Protein AF-A0A2E9BAI8-F1 (afdb_monomer_lite)

Structure (mmCIF, N/CA/C/O backbone):
data_AF-A0A2E9BAI8-F1
#
_entry.id   AF-A0A2E9BAI8-F1
#
loop_
_atom_site.group_PDB
_atom_site.id
_atom_site.type_symbol
_atom_site.label_atom_id
_atom_site.label_alt_id
_atom_site.label_comp_id
_atom_site.label_asym_id
_atom_site.label_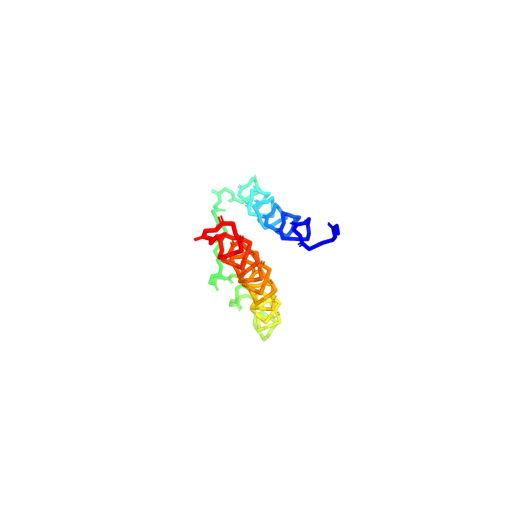entity_id
_atom_site.label_seq_id
_atom_site.pdbx_PDB_ins_code
_atom_site.Cartn_x
_atom_site.Cartn_y
_atom_site.Cartn_z
_atom_site.occupancy
_atom_site.B_iso_or_equiv
_atom_site.auth_seq_id
_atom_site.auth_comp_id
_atom_site.auth_asym_id
_atom_site.auth_atom_id
_atom_site.pdbx_PDB_model_num
ATOM 1 N N . MET A 1 1 ? -1.576 -8.287 19.164 1.00 50.78 1 MET A N 1
ATOM 2 C CA . MET A 1 1 ? -0.318 -7.529 18.958 1.00 50.78 1 MET A CA 1
ATOM 3 C C . MET A 1 1 ? 0.035 -7.365 17.473 1.00 50.78 1 MET A C 1
ATOM 5 O O . MET A 1 1 ? 0.623 -6.354 17.130 1.00 50.78 1 MET A O 1
A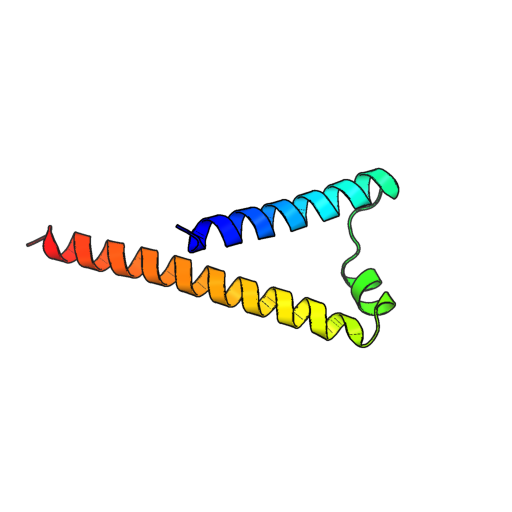TOM 9 N N . LEU A 1 2 ? -0.388 -8.274 16.578 1.00 60.69 2 LEU A N 1
ATOM 10 C CA . LEU A 1 2 ? -0.008 -8.254 15.152 1.00 60.69 2 LEU A CA 1
ATOM 11 C C . LEU A 1 2 ? -0.757 -7.245 14.248 1.00 60.69 2 LEU A C 1
ATOM 13 O O . LEU A 1 2 ? -0.228 -6.871 13.212 1.00 60.69 2 LEU A O 1
ATOM 17 N N . GLY A 1 3 ? -1.955 -6.770 14.619 1.00 73.00 3 GLY A N 1
ATOM 18 C CA . GLY A 1 3 ? -2.810 -5.992 13.700 1.00 73.00 3 GLY A CA 1
ATOM 19 C C . GLY A 1 3 ? -2.235 -4.635 13.269 1.00 73.00 3 GLY A C 1
ATOM 20 O O . GLY A 1 3 ? -2.007 -4.399 12.091 1.00 73.00 3 GLY A O 1
ATOM 21 N N . TRP A 1 4 ? -1.969 -3.737 14.221 1.00 75.94 4 TRP A N 1
ATOM 22 C CA . TRP A 1 4 ? -1.456 -2.393 13.912 1.00 75.94 4 TRP A CA 1
ATOM 23 C C . TRP A 1 4 ? 0.013 -2.389 13.473 1.00 75.94 4 TRP A C 1
ATOM 25 O O . TRP A 1 4 ? 0.402 -1.546 12.671 1.00 75.94 4 TRP A O 1
ATOM 35 N N . GLY A 1 5 ? 0.811 -3.348 13.957 1.00 82.00 5 GLY A N 1
ATOM 36 C CA . GLY A 1 5 ? 2.199 -3.514 13.526 1.00 82.00 5 GLY A CA 1
ATOM 37 C C . GLY A 1 5 ? 2.300 -3.836 12.036 1.00 82.00 5 GLY A C 1
ATOM 38 O O . GLY A 1 5 ? 3.104 -3.224 11.344 1.00 82.00 5 GLY A O 1
ATOM 39 N N . ALA A 1 6 ? 1.429 -4.710 11.520 1.00 83.19 6 ALA A N 1
ATOM 40 C CA . ALA A 1 6 ? 1.388 -5.033 10.094 1.00 83.19 6 ALA A CA 1
ATOM 41 C C . ALA A 1 6 ? 1.081 -3.805 9.219 1.00 83.19 6 ALA A C 1
ATOM 43 O O . ALA A 1 6 ? 1.731 -3.608 8.196 1.00 83.19 6 ALA A O 1
ATOM 44 N N . VAL A 1 7 ? 0.149 -2.945 9.650 1.00 81.94 7 VAL A N 1
ATOM 45 C CA . VAL A 1 7 ? -0.202 -1.709 8.925 1.00 81.94 7 VAL A CA 1
ATOM 46 C C . VAL A 1 7 ? 0.977 -0.734 8.887 1.00 81.94 7 VAL A C 1
ATOM 48 O O . VAL A 1 7 ? 1.270 -0.175 7.835 1.00 81.94 7 VAL A O 1
ATOM 51 N N . ILE A 1 8 ? 1.680 -0.556 10.012 1.00 85.44 8 ILE A N 1
ATOM 52 C CA . ILE A 1 8 ? 2.848 0.335 10.088 1.00 85.44 8 ILE A CA 1
ATOM 53 C C . ILE A 1 8 ? 3.991 -0.196 9.221 1.00 85.44 8 ILE A C 1
ATOM 55 O O . ILE A 1 8 ? 4.557 0.566 8.446 1.00 85.44 8 ILE A O 1
ATOM 59 N N . ILE A 1 9 ? 4.304 -1.493 9.304 1.00 87.75 9 ILE A N 1
ATOM 60 C CA . ILE A 1 9 ? 5.371 -2.112 8.503 1.00 87.75 9 ILE A CA 1
ATOM 61 C C . ILE A 1 9 ? 5.066 -1.979 7.008 1.00 87.75 9 ILE A C 1
ATOM 63 O O . ILE A 1 9 ? 5.944 -1.581 6.247 1.00 87.75 9 ILE A O 1
ATOM 67 N N . TRP A 1 10 ? 3.827 -2.254 6.591 1.00 84.94 10 TRP A N 1
ATOM 68 C CA . TRP A 1 10 ? 3.406 -2.088 5.199 1.00 84.94 10 TRP A CA 1
ATOM 69 C C . TRP A 1 10 ? 3.517 -0.631 4.732 1.00 84.94 10 TRP A C 1
ATOM 71 O O . TRP A 1 10 ? 4.076 -0.360 3.671 1.00 84.94 10 TRP A O 1
ATOM 81 N N . PHE A 1 11 ? 3.040 0.320 5.535 1.00 86.94 11 PHE A N 1
ATOM 82 C CA . PHE A 1 11 ? 3.114 1.741 5.202 1.00 86.94 11 PHE A CA 1
ATOM 83 C C . PHE A 1 11 ? 4.566 2.231 5.098 1.00 86.94 11 PHE A C 1
ATOM 85 O O . PHE A 1 11 ? 4.942 2.881 4.122 1.00 86.94 11 PHE A O 1
ATOM 92 N N . SER A 1 12 ? 5.411 1.864 6.064 1.00 89.31 12 SER A N 1
ATOM 93 C CA . SER A 1 12 ? 6.837 2.196 6.054 1.00 89.31 12 SER A CA 1
ATOM 94 C C . SER A 1 12 ? 7.574 1.556 4.878 1.00 89.31 12 SER A C 1
ATOM 96 O O . SER A 1 12 ? 8.422 2.214 4.281 1.00 89.31 12 SER A O 1
ATOM 98 N N . ALA A 1 13 ? 7.241 0.316 4.506 1.00 88.31 13 ALA A N 1
ATOM 99 C CA . ALA A 1 13 ? 7.827 -0.354 3.346 1.00 88.31 13 ALA A CA 1
ATOM 100 C C . ALA A 1 13 ? 7.485 0.364 2.029 1.00 88.31 13 ALA A C 1
ATOM 102 O O . ALA A 1 13 ? 8.367 0.529 1.187 1.00 88.31 13 ALA A O 1
ATOM 103 N N . ASN A 1 14 ? 6.248 0.854 1.875 1.00 86.50 14 ASN A N 1
ATOM 104 C CA . ASN A 1 14 ? 5.842 1.638 0.703 1.00 86.50 14 ASN A CA 1
ATOM 105 C C . ASN A 1 14 ? 6.604 2.966 0.602 1.00 86.50 14 ASN A C 1
ATOM 107 O O . ASN A 1 14 ? 7.149 3.284 -0.456 1.00 86.50 14 ASN A O 1
ATOM 111 N N . ILE A 1 15 ? 6.714 3.715 1.708 1.00 88.50 15 ILE A N 1
ATOM 112 C CA . ILE A 1 15 ? 7.486 4.969 1.728 1.00 88.50 15 ILE A CA 1
ATOM 113 C C . ILE A 1 15 ? 8.966 4.704 1.450 1.00 88.50 15 ILE A C 1
ATOM 115 O O . ILE A 1 15 ? 9.580 5.427 0.668 1.00 88.50 15 ILE A O 1
ATOM 119 N N . LEU A 1 16 ? 9.544 3.667 2.060 1.00 91.44 16 LEU A N 1
ATOM 120 C CA . LEU A 1 16 ? 10.949 3.322 1.864 1.00 91.44 16 LEU A CA 1
ATOM 121 C C . LEU A 1 16 ? 11.233 2.911 0.415 1.00 91.44 16 LEU A C 1
ATOM 123 O O . LEU A 1 16 ? 12.236 3.338 -0.149 1.00 91.44 16 LEU A O 1
ATOM 127 N N . SER A 1 17 ? 10.342 2.129 -0.199 1.00 86.06 17 SER A N 1
ATOM 128 C CA . SER A 1 17 ? 10.443 1.751 -1.611 1.00 86.06 17 SER A CA 1
ATOM 129 C C . SER A 1 17 ? 10.416 2.982 -2.523 1.00 86.06 17 SER A C 1
ATOM 131 O O . SER A 1 17 ? 11.273 3.128 -3.398 1.00 86.06 17 SER A O 1
ATOM 133 N N . GLN A 1 18 ? 9.499 3.917 -2.260 1.00 86.88 18 GLN A N 1
ATOM 134 C CA . GLN A 1 18 ? 9.401 5.164 -3.015 1.00 86.88 18 GLN A CA 1
ATOM 135 C C . GLN A 1 18 ? 10.638 6.058 -2.822 1.00 86.88 18 GLN A C 1
ATOM 137 O O . GLN A 1 18 ? 11.167 6.589 -3.797 1.00 86.88 18 GLN A O 1
ATOM 142 N N . ALA A 1 19 ? 11.142 6.180 -1.592 1.00 89.94 19 ALA A N 1
ATOM 143 C CA . ALA A 1 19 ? 12.344 6.952 -1.284 1.00 89.94 19 ALA A CA 1
ATOM 144 C C . ALA A 1 19 ? 13.601 6.356 -1.939 1.00 89.94 19 ALA A C 1
ATOM 146 O O . ALA A 1 19 ? 14.415 7.096 -2.492 1.00 89.94 19 ALA A O 1
ATOM 147 N N . ALA A 1 20 ? 13.743 5.027 -1.928 1.00 87.75 20 ALA A N 1
ATOM 148 C CA . ALA A 1 20 ? 14.851 4.337 -2.583 1.00 87.75 20 ALA A CA 1
ATOM 149 C C . ALA A 1 20 ? 14.836 4.560 -4.104 1.00 87.75 20 ALA A C 1
ATOM 151 O O . ALA A 1 20 ? 15.875 4.853 -4.693 1.00 87.75 20 ALA A O 1
ATOM 152 N N . PHE A 1 21 ? 13.659 4.491 -4.731 1.00 85.94 21 PHE A N 1
ATOM 153 C CA . PHE A 1 21 ? 13.503 4.743 -6.164 1.00 85.94 21 PHE A CA 1
ATOM 154 C C . PHE A 1 21 ? 13.838 6.190 -6.543 1.00 85.94 21 PHE A C 1
ATOM 156 O O . PHE A 1 21 ? 14.580 6.412 -7.498 1.00 85.94 21 PHE A O 1
ATOM 163 N N . ILE A 1 22 ? 13.367 7.169 -5.761 1.00 89.56 22 ILE A N 1
ATOM 164 C CA . ILE A 1 22 ? 13.727 8.584 -5.951 1.00 89.56 22 ILE A CA 1
ATOM 165 C C . ILE A 1 22 ? 15.239 8.774 -5.802 1.00 89.56 22 ILE A C 1
ATOM 167 O O . ILE A 1 22 ? 15.848 9.481 -6.601 1.00 89.56 22 ILE A O 1
ATOM 171 N N . GLY A 1 23 ? 15.859 8.109 -4.824 1.00 87.94 23 GLY A N 1
ATOM 172 C CA . GLY A 1 23 ? 17.306 8.154 -4.625 1.00 87.94 23 GLY A CA 1
ATOM 173 C C . GLY A 1 23 ? 18.109 7.613 -5.813 1.00 87.94 23 GLY A C 1
ATOM 174 O O . GLY A 1 23 ? 19.192 8.121 -6.088 1.00 87.94 23 GLY A O 1
ATOM 175 N N . MET A 1 24 ? 17.586 6.615 -6.533 1.00 87.12 24 MET A N 1
ATOM 176 C CA . MET A 1 24 ? 18.265 6.004 -7.686 1.00 87.12 24 MET A CA 1
ATOM 177 C C . MET A 1 24 ? 17.962 6.690 -9.023 1.00 87.12 24 MET A C 1
ATOM 179 O O . MET A 1 24 ? 18.845 6.775 -9.875 1.00 87.12 24 MET A O 1
ATOM 183 N N . HIS A 1 25 ? 16.731 7.159 -9.234 1.00 84.50 25 HIS A N 1
ATOM 184 C CA . HIS A 1 25 ? 16.269 7.654 -10.538 1.00 84.50 25 HIS A CA 1
ATOM 185 C C . HIS A 1 25 ? 15.981 9.158 -10.572 1.00 84.50 25 HIS A C 1
ATOM 187 O O . HIS A 1 25 ? 15.728 9.701 -11.645 1.00 84.50 25 HIS A O 1
ATOM 193 N N . GLY A 1 26 ? 16.013 9.849 -9.428 1.00 83.31 26 GLY A N 1
ATOM 194 C CA . GLY A 1 26 ? 15.805 11.299 -9.332 1.00 83.31 26 GLY A CA 1
ATOM 195 C C . GLY A 1 26 ? 14.372 11.766 -9.606 1.00 83.31 26 GLY A C 1
ATOM 196 O O . GLY A 1 26 ? 14.085 12.955 -9.490 1.00 83.31 26 GLY A O 1
ATOM 197 N N . VAL A 1 27 ? 13.466 10.845 -9.942 1.00 84.56 27 VAL A N 1
ATOM 198 C CA . VAL A 1 27 ? 12.052 11.109 -10.216 1.00 84.56 27 VAL A CA 1
ATOM 199 C C . VAL A 1 27 ? 11.165 10.303 -9.267 1.00 84.56 27 VAL A C 1
ATOM 201 O O . VAL A 1 27 ? 11.539 9.199 -8.859 1.00 84.56 27 VAL A O 1
ATOM 204 N N . PRO A 1 28 ? 9.993 10.840 -8.884 1.00 80.88 28 PRO A N 1
ATOM 205 C CA . PRO A 1 28 ? 9.021 10.093 -8.102 1.00 80.88 28 PRO A CA 1
ATOM 206 C C . PRO A 1 28 ? 8.527 8.860 -8.858 1.00 80.88 28 PRO A C 1
ATOM 208 O O . PRO A 1 28 ? 8.581 8.788 -10.085 1.00 80.88 28 PRO A O 1
ATOM 211 N N . TYR A 1 29 ? 8.028 7.893 -8.090 1.00 76.62 29 TYR A N 1
ATOM 212 C CA . TYR A 1 29 ? 7.449 6.665 -8.618 1.00 76.62 29 TYR A CA 1
ATOM 213 C C . TYR A 1 29 ? 6.285 6.999 -9.555 1.00 76.62 29 TYR A C 1
ATOM 215 O O . TYR A 1 29 ? 5.242 7.481 -9.110 1.00 76.62 29 TYR A O 1
ATOM 223 N N . ASP A 1 30 ? 6.450 6.738 -10.848 1.00 82.31 30 ASP A N 1
ATOM 224 C CA . ASP A 1 30 ? 5.356 6.862 -11.800 1.00 82.31 30 ASP A CA 1
ATOM 225 C C . ASP A 1 30 ? 4.540 5.570 -11.773 1.00 82.31 30 ASP A C 1
ATOM 227 O O . ASP A 1 30 ? 4.846 4.587 -12.453 1.00 82.31 30 ASP A O 1
ATOM 231 N N . ALA A 1 31 ? 3.514 5.570 -10.921 1.00 73.94 31 ALA A N 1
ATOM 232 C CA . ALA A 1 31 ? 2.641 4.422 -10.723 1.00 73.94 31 ALA A CA 1
ATOM 233 C C . ALA A 1 31 ? 2.007 3.962 -12.041 1.00 73.94 31 ALA A C 1
ATOM 235 O O . ALA A 1 31 ? 1.922 2.763 -12.279 1.00 73.94 31 ALA A O 1
ATOM 236 N N . THR A 1 32 ? 1.624 4.895 -12.914 1.00 74.81 32 THR A N 1
ATOM 237 C CA . THR A 1 32 ? 1.031 4.633 -14.233 1.00 74.81 32 THR A CA 1
ATOM 238 C C . THR A 1 32 ? 2.009 3.935 -15.166 1.00 74.81 32 THR A C 1
ATOM 240 O O . THR A 1 32 ? 1.660 2.921 -15.778 1.00 74.81 32 THR A O 1
ATOM 243 N N . ASN A 1 33 ? 3.246 4.427 -15.242 1.00 73.94 33 ASN A N 1
ATOM 244 C CA . ASN A 1 33 ? 4.278 3.794 -16.058 1.00 73.94 33 ASN A CA 1
ATOM 245 C C . ASN A 1 33 ? 4.690 2.428 -15.500 1.00 73.94 33 ASN A C 1
ATOM 247 O O . ASN A 1 33 ? 4.888 1.503 -16.282 1.00 73.94 33 ASN A O 1
ATOM 251 N N . LEU A 1 34 ? 4.733 2.253 -14.176 1.00 73.38 34 LEU A N 1
ATOM 252 C CA . LEU A 1 34 ? 5.021 0.955 -13.563 1.00 73.38 34 LEU A CA 1
ATOM 253 C C . LEU A 1 34 ? 3.902 -0.068 -13.818 1.00 73.38 34 LEU A C 1
ATOM 255 O O . LEU A 1 34 ? 4.179 -1.210 -14.184 1.00 73.38 34 LEU A O 1
ATOM 259 N N . LEU A 1 35 ? 2.638 0.345 -13.674 1.00 72.75 35 LEU A N 1
ATOM 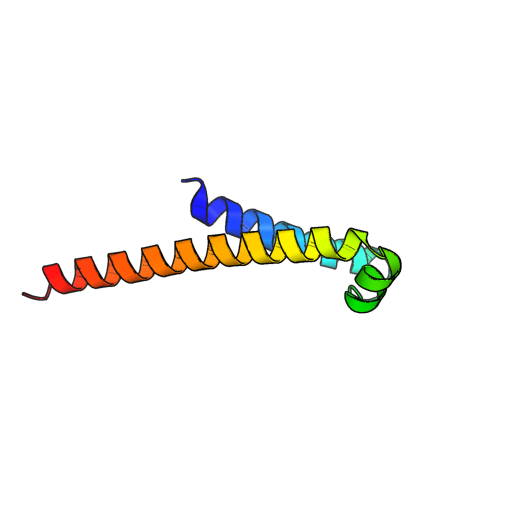260 C CA . LEU A 1 35 ? 1.463 -0.490 -13.953 1.00 72.75 35 LEU A CA 1
ATOM 261 C C . LEU A 1 35 ? 1.444 -0.944 -15.412 1.00 72.75 35 LEU A C 1
ATOM 263 O O . LEU A 1 35 ? 1.182 -2.109 -15.704 1.00 72.75 35 LEU A O 1
ATOM 267 N N . THR A 1 36 ? 1.767 -0.023 -16.318 1.00 73.50 36 THR A N 1
ATOM 268 C CA . THR A 1 36 ? 1.805 -0.291 -17.756 1.00 73.50 36 THR A CA 1
ATOM 269 C C . THR A 1 36 ? 3.000 -1.177 -18.120 1.00 73.50 36 THR A C 1
ATOM 271 O O . THR A 1 36 ? 2.845 -2.119 -18.894 1.00 73.50 36 THR A O 1
ATOM 274 N N . ALA A 1 37 ? 4.168 -0.948 -17.509 1.00 75.50 37 ALA A N 1
ATOM 275 C CA . ALA A 1 37 ? 5.373 -1.753 -17.717 1.00 75.50 37 ALA A CA 1
ATOM 276 C C . ALA A 1 37 ? 5.236 -3.196 -17.196 1.00 75.50 37 ALA A C 1
ATOM 278 O O . ALA A 1 37 ? 5.804 -4.116 -17.779 1.00 75.50 37 ALA A O 1
ATOM 279 N N . LEU A 1 38 ? 4.465 -3.414 -16.126 1.00 74.94 38 LEU A N 1
ATOM 280 C CA . LEU A 1 38 ? 4.185 -4.745 -15.571 1.00 74.94 38 LEU A CA 1
ATOM 281 C C . LEU A 1 38 ? 3.113 -5.523 -16.355 1.00 74.94 38 LEU A C 1
ATOM 283 O O . LEU A 1 38 ? 2.934 -6.724 -16.125 1.00 74.94 38 LEU A O 1
ATOM 287 N N . GLY A 1 39 ? 2.394 -4.873 -17.275 1.00 79.19 39 GLY A N 1
ATOM 288 C CA . GLY A 1 39 ? 1.349 -5.509 -18.076 1.00 79.19 39 GLY A CA 1
ATOM 289 C C . GLY A 1 39 ? 0.297 -6.189 -17.195 1.00 79.19 39 GLY A C 1
ATOM 290 O O . GLY A 1 39 ? -0.193 -5.600 -16.236 1.00 79.19 39 GLY A O 1
ATOM 291 N N . SER A 1 40 ? -0.039 -7.452 -17.469 1.00 76.75 40 SER A N 1
ATOM 292 C CA . SER A 1 40 ? -1.057 -8.206 -16.715 1.00 76.75 40 SER A CA 1
ATOM 293 C C . SER A 1 40 ? -0.730 -8.431 -15.230 1.00 76.75 40 SER A C 1
ATOM 295 O O . SER A 1 40 ? -1.649 -8.639 -14.440 1.00 76.75 40 SER A O 1
ATOM 297 N N . TRP A 1 41 ? 0.544 -8.358 -14.823 1.00 79.19 41 TRP A N 1
ATOM 298 C CA . TRP A 1 41 ? 0.954 -8.540 -13.420 1.00 79.19 41 TRP A CA 1
ATOM 299 C C . TRP A 1 41 ? 0.578 -7.364 -12.519 1.00 79.19 41 TRP A C 1
ATOM 301 O O . TRP A 1 41 ? 0.511 -7.517 -11.299 1.00 79.19 41 TRP A O 1
ATOM 311 N N . SER A 1 42 ? 0.269 -6.209 -13.104 1.00 79.19 42 SER A N 1
ATOM 312 C CA . SER A 1 42 ? -0.183 -5.037 -12.358 1.00 79.19 42 SER A CA 1
ATOM 313 C C . SER A 1 42 ? -1.454 -5.288 -11.538 1.00 79.19 42 SER A C 1
ATOM 315 O O . SER A 1 42 ? -1.576 -4.785 -10.422 1.00 79.19 42 SER A O 1
ATOM 317 N N . TRP A 1 43 ? -2.357 -6.142 -12.0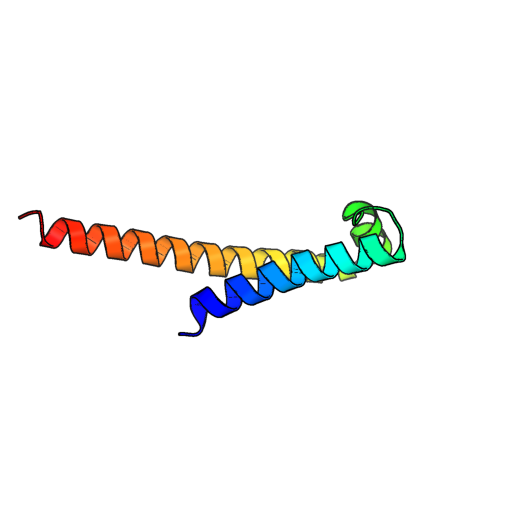29 1.00 78.75 43 TRP A N 1
ATOM 318 C CA . TRP A 1 43 ? -3.567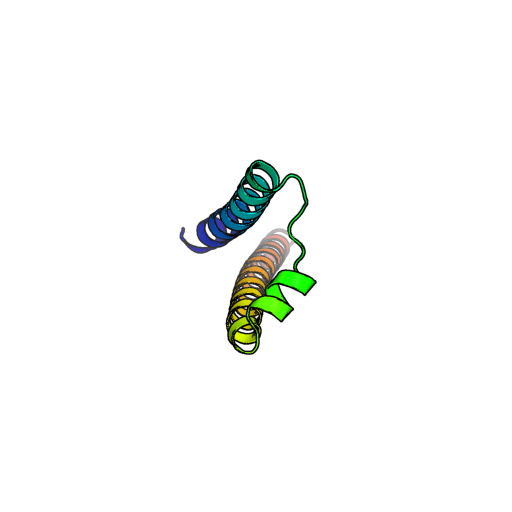 -6.533 -11.304 1.00 78.75 43 TRP A CA 1
ATOM 319 C C . TRP A 1 43 ? -3.272 -7.233 -9.977 1.00 78.75 43 TRP A C 1
ATOM 321 O O . TRP A 1 43 ? -4.020 -7.058 -9.019 1.00 78.75 43 TRP A O 1
ATOM 331 N N . VAL A 1 44 ? -2.167 -7.978 -9.886 1.00 82.31 44 VAL A N 1
ATOM 332 C CA . VAL A 1 44 ? -1.766 -8.665 -8.649 1.00 82.31 44 VAL A CA 1
ATOM 333 C C . VAL A 1 44 ? -1.390 -7.651 -7.570 1.00 82.31 44 VAL A C 1
ATOM 335 O O . VAL A 1 44 ? -1.799 -7.798 -6.419 1.00 82.31 44 VAL A O 1
ATOM 338 N N . ILE A 1 45 ? -0.666 -6.595 -7.949 1.00 82.25 45 ILE A N 1
ATOM 339 C CA . ILE A 1 45 ? -0.267 -5.515 -7.037 1.00 82.25 45 ILE A CA 1
ATOM 340 C C . ILE A 1 45 ? -1.498 -4.739 -6.573 1.00 82.25 45 ILE A C 1
ATOM 342 O O . ILE A 1 45 ? -1.682 -4.549 -5.375 1.00 82.25 45 ILE A O 1
ATOM 346 N N . VAL A 1 46 ? -2.393 -4.381 -7.499 1.00 83.12 46 VAL A N 1
ATOM 347 C CA . VAL A 1 46 ? -3.639 -3.668 -7.174 1.00 83.12 46 VAL A CA 1
ATOM 348 C C . VAL A 1 46 ? -4.518 -4.480 -6.216 1.00 83.12 46 VAL A C 1
ATOM 350 O O . VAL A 1 46 ? -5.051 -3.936 -5.249 1.00 83.12 46 VAL A O 1
ATOM 353 N N . VAL A 1 47 ? -4.650 -5.791 -6.436 1.00 86.06 47 VAL A N 1
ATOM 354 C CA . VAL A 1 47 ? -5.406 -6.676 -5.536 1.00 86.06 47 VAL A CA 1
ATOM 355 C C . VAL A 1 47 ? -4.744 -6.764 -4.159 1.00 86.06 47 VAL A C 1
ATOM 357 O O . VAL A 1 47 ? -5.444 -6.698 -3.148 1.00 86.06 47 VAL A O 1
ATOM 360 N N . ALA A 1 48 ? -3.413 -6.866 -4.092 1.00 85.62 48 ALA A N 1
ATOM 361 C CA . ALA A 1 48 ? -2.688 -6.869 -2.822 1.00 85.62 48 ALA A CA 1
ATOM 362 C C . ALA A 1 48 ? -2.888 -5.556 -2.043 1.00 85.62 48 ALA A C 1
ATOM 364 O O . ALA A 1 48 ? -3.164 -5.591 -0.843 1.00 85.62 48 ALA A O 1
ATOM 365 N N . GLU A 1 49 ? -2.835 -4.413 -2.730 1.00 85.81 49 GLU A N 1
ATOM 366 C CA . GLU A 1 49 ? -3.110 -3.092 -2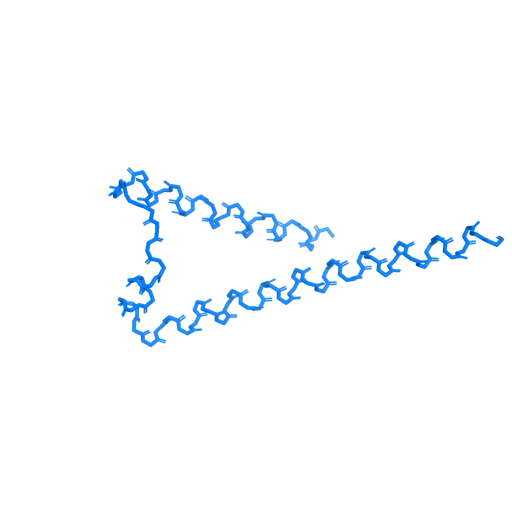.160 1.00 85.81 49 GLU A CA 1
ATOM 367 C C . GLU A 1 49 ? -4.522 -3.046 -1.549 1.00 85.81 49 GLU A C 1
ATOM 369 O O . GLU A 1 49 ? -4.695 -2.705 -0.377 1.00 85.81 49 GLU A O 1
ATOM 374 N N . LEU A 1 50 ? -5.537 -3.467 -2.314 1.00 87.38 50 LEU A N 1
ATOM 375 C CA . LEU A 1 50 ? -6.939 -3.474 -1.883 1.00 87.38 50 LEU A CA 1
ATOM 376 C C . LEU A 1 50 ? -7.182 -4.377 -0.669 1.00 87.38 50 LEU A C 1
ATOM 378 O O . LEU A 1 50 ? -7.934 -4.002 0.234 1.00 87.38 50 LEU A O 1
ATOM 382 N N . LEU A 1 51 ? -6.535 -5.544 -0.611 1.00 87.81 51 LEU A N 1
ATOM 383 C CA . LEU A 1 51 ? -6.627 -6.444 0.542 1.00 87.81 51 LEU A CA 1
ATOM 384 C C . LEU A 1 51 ? -6.062 -5.796 1.810 1.00 87.81 51 LEU A C 1
ATOM 386 O O . LEU A 1 51 ? -6.646 -5.924 2.890 1.00 87.81 51 LEU A O 1
ATOM 390 N N . ILE A 1 52 ? -4.960 -5.058 1.689 1.00 85.00 52 ILE A N 1
ATOM 391 C CA . ILE A 1 52 ? -4.330 -4.387 2.829 1.00 85.00 52 ILE A CA 1
ATOM 392 C C . ILE A 1 52 ? -5.169 -3.189 3.286 1.00 85.00 52 ILE A C 1
ATOM 394 O O . ILE A 1 52 ? -5.388 -3.024 4.491 1.00 85.00 52 ILE A O 1
ATOM 398 N N . TRP A 1 53 ? -5.747 -2.432 2.349 1.00 88.06 53 TRP A N 1
ATOM 399 C CA . TRP A 1 53 ? -6.734 -1.393 2.656 1.00 88.06 53 TRP A CA 1
ATOM 400 C C . TRP A 1 53 ? -7.981 -1.955 3.355 1.00 88.06 53 TRP A C 1
ATOM 402 O O . TRP A 1 53 ? -8.466 -1.350 4.314 1.00 88.06 53 TRP A O 1
ATOM 412 N N . ALA A 1 54 ? -8.465 -3.135 2.956 1.00 87.12 54 ALA A N 1
ATOM 413 C CA . ALA A 1 54 ? -9.589 -3.801 3.615 1.00 87.12 54 ALA A CA 1
ATOM 414 C C . ALA A 1 54 ? -9.258 -4.202 5.066 1.00 87.12 54 ALA A C 1
ATOM 416 O O . ALA A 1 54 ? -10.052 -3.951 5.978 1.00 87.12 54 ALA A O 1
ATOM 417 N N . ILE A 1 55 ? -8.067 -4.761 5.308 1.00 85.38 55 ILE A N 1
ATOM 418 C CA . ILE A 1 55 ? -7.599 -5.115 6.660 1.00 85.38 55 ILE A CA 1
ATOM 419 C C . ILE A 1 55 ? -7.449 -3.858 7.526 1.00 85.38 55 ILE A C 1
ATOM 421 O O . ILE A 1 55 ? -7.926 -3.832 8.665 1.00 85.38 55 ILE A O 1
ATOM 425 N N . ALA A 1 56 ? -6.836 -2.799 6.991 1.00 84.38 56 ALA A N 1
ATOM 426 C CA . ALA A 1 56 ? -6.694 -1.526 7.692 1.00 84.38 56 ALA A CA 1
ATOM 427 C C . ALA A 1 56 ? -8.066 -0.925 8.057 1.00 84.38 56 ALA A C 1
ATOM 429 O O . ALA A 1 56 ? -8.280 -0.528 9.208 1.00 84.38 56 ALA A O 1
ATOM 430 N N . GLY A 1 57 ? -9.022 -0.939 7.121 1.00 86.38 57 GLY A N 1
ATOM 431 C CA . GLY A 1 57 ? -10.395 -0.484 7.344 1.00 86.38 57 GLY A CA 1
ATOM 432 C C . GLY A 1 57 ? -11.107 -1.259 8.456 1.00 86.38 57 GLY A C 1
ATOM 433 O O . GLY A 1 57 ? -11.691 -0.650 9.355 1.00 86.38 57 GLY A O 1
ATOM 434 N N . LEU A 1 58 ? -10.991 -2.590 8.466 1.00 85.69 58 LEU A N 1
ATOM 435 C CA . LEU A 1 58 ? -11.559 -3.441 9.519 1.00 85.69 58 LEU A CA 1
ATOM 436 C C . LEU A 1 58 ? -10.946 -3.152 10.898 1.00 85.69 58 LEU A C 1
ATOM 438 O O . LEU A 1 58 ? -11.668 -3.078 11.897 1.00 85.69 58 LEU A O 1
ATOM 442 N N . LEU A 1 59 ? -9.628 -2.949 10.974 1.00 83.56 59 LEU A N 1
ATOM 443 C CA . LEU A 1 59 ? -8.940 -2.629 12.230 1.00 83.56 59 LEU A CA 1
ATOM 444 C C . LEU A 1 59 ? -9.360 -1.264 12.791 1.00 83.56 59 LEU A C 1
ATOM 446 O O . LEU A 1 59 ? -9.590 -1.141 14.001 1.00 83.56 59 LEU A O 1
ATOM 450 N N . ILE A 1 60 ? -9.497 -0.255 11.927 1.00 85.75 60 ILE A N 1
ATOM 451 C CA . ILE A 1 60 ? -9.989 1.076 12.306 1.00 85.75 60 ILE A CA 1
ATOM 452 C C . ILE A 1 60 ? -11.446 0.985 12.769 1.00 85.75 60 ILE A C 1
ATOM 454 O O . ILE A 1 60 ? -11.778 1.478 13.852 1.00 85.75 60 ILE A O 1
ATOM 458 N N . PHE A 1 61 ? -12.300 0.300 12.003 1.00 85.44 61 PHE A N 1
ATOM 459 C CA . PHE A 1 61 ? -13.717 0.130 12.321 1.00 85.44 61 PHE A CA 1
ATOM 460 C C . PHE A 1 61 ? -13.920 -0.546 13.682 1.00 85.44 61 PHE A C 1
ATOM 462 O O . PHE A 1 61 ? -14.657 -0.033 14.529 1.00 85.44 61 PHE A O 1
ATOM 469 N N . ASN A 1 62 ? -13.195 -1.637 13.945 1.00 83.31 62 ASN A N 1
ATOM 470 C CA . ASN A 1 62 ? -13.240 -2.335 15.230 1.00 83.31 62 ASN A CA 1
ATOM 471 C C . ASN A 1 62 ? -12.776 -1.442 16.392 1.00 83.31 62 ASN A C 1
ATOM 473 O O . ASN A 1 62 ? -13.381 -1.455 17.466 1.00 83.31 62 ASN A O 1
ATOM 477 N N . LYS A 1 63 ? -11.746 -0.610 16.190 1.00 79.38 63 LYS A N 1
ATOM 478 C CA . LYS A 1 63 ? -11.257 0.304 17.235 1.00 79.38 63 LYS A CA 1
ATOM 479 C C . LYS A 1 63 ? -12.258 1.418 17.555 1.00 79.38 63 LYS A C 1
ATOM 481 O O . LYS A 1 63 ? -12.438 1.751 18.729 1.00 79.38 63 LYS A O 1
ATOM 486 N N . ILE A 1 64 ? -12.934 1.960 16.541 1.00 85.50 64 ILE A N 1
ATOM 487 C CA . ILE A 1 64 ? -13.990 2.969 16.720 1.00 85.50 64 ILE A CA 1
ATOM 488 C C . ILE A 1 64 ? -15.214 2.350 17.408 1.00 85.50 64 ILE A C 1
ATOM 490 O O . ILE A 1 64 ? -15.749 2.944 18.346 1.00 85.50 64 ILE A O 1
ATOM 494 N N . ARG A 1 65 ? -15.631 1.144 16.995 1.00 81.75 65 ARG A N 1
ATOM 495 C CA . ARG A 1 65 ? -16.759 0.421 17.603 1.00 81.75 65 ARG A CA 1
ATOM 496 C C . ARG A 1 65 ? -16.519 0.132 19.087 1.00 81.75 65 ARG A C 1
ATOM 498 O O . ARG A 1 65 ? -17.389 0.432 19.901 1.00 81.75 65 ARG A O 1
ATOM 505 N N . ASN A 1 66 ? -15.328 -0.351 19.444 1.00 75.44 66 ASN A N 1
ATOM 506 C CA . ASN A 1 66 ? -14.975 -0.635 20.837 1.00 75.44 66 ASN A CA 1
ATOM 507 C C . ASN A 1 66 ? -14.962 0.634 21.705 1.00 75.44 66 ASN A C 1
ATOM 509 O O . ASN A 1 66 ? -15.489 0.616 22.813 1.00 75.44 66 ASN A O 1
ATOM 513 N N . LYS A 1 67 ? -14.443 1.764 21.197 1.00 68.69 67 LYS A N 1
ATOM 514 C CA . LYS A 1 67 ? -14.519 3.055 21.912 1.00 68.69 67 LYS A CA 1
ATOM 515 C C . LYS A 1 67 ? -15.962 3.516 22.126 1.00 68.69 67 LYS A C 1
ATOM 517 O O . LYS A 1 67 ? -16.284 3.981 23.213 1.00 68.69 67 LYS A O 1
ATOM 522 N N . LYS A 1 68 ? -16.828 3.371 21.116 1.00 72.62 68 LYS A N 1
ATOM 523 C CA . LYS A 1 68 ? -18.254 3.720 21.232 1.00 72.62 68 LYS A CA 1
ATOM 524 C C . LYS A 1 68 ? -18.981 2.856 22.266 1.00 72.62 68 LYS A C 1
ATOM 526 O O . LYS A 1 68 ? -19.813 3.390 22.988 1.00 72.62 68 LYS A O 1
ATOM 531 N N . GLN A 1 69 ? -18.665 1.561 22.356 1.00 72.81 69 GLN A N 1
ATOM 532 C CA . GLN A 1 69 ? -19.243 0.673 23.372 1.00 72.81 69 GLN A CA 1
ATOM 533 C C . GLN A 1 69 ? -18.826 1.071 24.790 1.00 72.81 69 GLN A C 1
ATOM 535 O O . GLN A 1 69 ? -19.694 1.266 25.630 1.00 72.81 69 GLN A O 1
ATOM 540 N N . VAL A 1 70 ? -17.527 1.274 25.027 1.00 70.88 70 VAL A N 1
ATOM 541 C CA . VAL A 1 70 ? -17.008 1.643 26.356 1.00 70.88 70 VAL A CA 1
ATOM 542 C C . VAL A 1 70 ? -17.560 2.993 26.824 1.00 70.88 70 VAL A C 1
ATOM 544 O O . VAL A 1 70 ? -17.989 3.121 27.962 1.00 70.88 70 VAL A O 1
ATOM 547 N N . ILE A 1 71 ? -17.627 4.002 25.947 1.00 75.19 71 ILE A N 1
ATOM 548 C CA . ILE A 1 71 ? -18.205 5.313 26.301 1.00 75.19 71 ILE A CA 1
ATOM 549 C C . ILE A 1 71 ? -19.695 5.191 26.659 1.00 75.19 71 ILE A C 1
ATOM 551 O O . ILE A 1 71 ? -20.168 5.888 27.552 1.00 75.19 71 ILE A O 1
ATOM 555 N N . ARG A 1 72 ? -20.433 4.294 25.996 1.00 74.50 72 ARG A N 1
ATOM 556 C CA . ARG A 1 72 ? -21.850 4.048 26.290 1.00 74.50 72 ARG A CA 1
ATOM 557 C C . ARG A 1 72 ? -22.067 3.368 27.647 1.00 74.50 72 ARG A C 1
ATOM 559 O O . ARG A 1 72 ? -23.115 3.583 28.238 1.00 74.50 72 ARG A O 1
ATOM 566 N N . GLU A 1 73 ? -21.111 2.570 28.121 1.00 67.00 73 GLU A N 1
ATOM 567 C CA . GLU A 1 73 ? -21.162 1.930 29.446 1.00 67.00 73 GLU A CA 1
ATOM 568 C C . GLU A 1 73 ? -20.776 2.874 30.593 1.00 67.00 73 GLU A C 1
ATOM 570 O O . GLU A 1 73 ? -21.247 2.677 31.703 1.00 67.00 73 GLU A O 1
ATOM 575 N N . ILE A 1 74 ? -19.946 3.894 30.341 1.00 75.06 74 ILE A N 1
ATOM 576 C CA . ILE A 1 74 ? -19.520 4.876 31.362 1.00 75.06 74 ILE A CA 1
ATOM 577 C C . ILE A 1 74 ? -20.486 6.077 31.435 1.00 75.06 74 ILE A C 1
ATOM 579 O O . ILE A 1 74 ? -20.522 6.796 32.427 1.00 75.06 74 ILE A O 1
ATOM 583 N N . GLY A 1 75 ? -21.247 6.332 30.365 1.00 70.31 75 GLY A N 1
ATOM 584 C CA . GLY A 1 75 ? -22.206 7.438 30.254 1.00 70.31 75 GLY A CA 1
ATOM 585 C C . GLY A 1 75 ? -23.603 7.165 30.826 1.00 70.31 75 GLY A C 1
ATOM 586 O O . GLY A 1 75 ? -24.524 7.909 30.489 1.00 70.31 75 GLY A O 1
ATOM 587 N N . PHE A 1 76 ? -23.760 6.115 31.635 1.00 56.44 76 PHE A N 1
ATOM 588 C CA . PHE A 1 76 ? -24.947 5.805 32.435 1.00 56.44 76 PHE A CA 1
ATOM 589 C C . PHE A 1 76 ? -24.535 5.535 33.881 1.00 56.44 76 PHE A C 1
ATOM 591 O O . PHE A 1 76 ? -23.532 4.812 34.069 1.00 56.44 76 PHE A O 1
#

Sequence (76 aa):
MLGWGAVIIWFSANILSQAAFIGMHGVPYDATNLLTALGSWSWVIVVAELLIWAIAGLLIFNKIRNKKQVIREIGF

pLDDT: mean 80.55, std 7.74, range [50.78, 91.44]

Secondary structure (DSSP, 8-state):
-HHHHHHHHHHHHHHHHHHHHHHHHSS---HHHHHHHTGGGHHHHHHHHHHHHHHHHHHHHHHHHHHHHHHHHH--

Radius of gyration: 18.1 Å; chains: 1; bounding box: 43×20×50 Å

Foldseek 3Di:
DPQVVVLVVVVVVVVVVQVVCCVVPVDGDPLVVVLVVCPPCSVVVVVVVVVSVVSVVVVVVVVVVVVVVVCVVVVD